Protein AF-A0A3C1I5B0-F1 (afdb_monomer_lite)

Sequence (107 aa):
MGLWIQVIGQIIEIKGLTELLNIENDTDSIGERQILTGVWIKTIGQILEAVSVSSQIGEEDIIKLLQEQKIAIIGDFLVSIGAAYEVSGGIRTLEDGETLQTPHIIP

Structure (mmCIF, N/CA/C/O backbone):
data_AF-A0A3C1I5B0-F1
#
_entry.id   AF-A0A3C1I5B0-F1
#
loop_
_atom_site.group_PDB
_atom_site.id
_atom_site.type_symbol
_atom_site.label_atom_id
_atom_site.label_alt_id
_atom_site.label_comp_id
_atom_site.label_asym_id
_atom_site.label_entity_id
_atom_site.label_seq_id
_atom_site.pdbx_PDB_ins_code
_atom_site.Cartn_x
_atom_site.Cartn_y
_atom_site.Cartn_z
_atom_site.occupancy
_atom_site.B_iso_or_equiv
_atom_site.auth_seq_id
_atom_site.auth_comp_id
_atom_site.auth_asym_id
_atom_site.auth_atom_id
_atom_site.pdbx_PDB_model_num
ATOM 1 N N . MET A 1 1 ? -15.562 -5.471 2.875 1.00 79.81 1 MET A N 1
ATOM 2 C CA . MET A 1 1 ? -15.301 -6.339 1.700 1.00 79.81 1 MET A CA 1
ATOM 3 C C . MET A 1 1 ? -14.566 -5.614 0.577 1.00 79.81 1 MET A C 1
ATOM 5 O O . MET A 1 1 ? -13.558 -6.147 0.145 1.00 79.81 1 MET A O 1
ATOM 9 N N . GLY A 1 2 ? -14.997 -4.420 0.136 1.00 95.25 2 GLY A N 1
ATOM 10 C CA . GLY A 1 2 ? -14.321 -3.676 -0.947 1.00 95.25 2 GLY A CA 1
ATOM 11 C C . GLY A 1 2 ? -12.818 -3.439 -0.729 1.00 95.25 2 GLY A C 1
ATOM 12 O O . GLY A 1 2 ? -12.025 -3.789 -1.592 1.00 95.25 2 GLY A O 1
ATOM 13 N N . LEU A 1 3 ? -12.417 -2.966 0.457 1.00 96.25 3 LEU A N 1
ATOM 14 C CA . LEU A 1 3 ? -11.001 -2.715 0.779 1.00 96.25 3 LEU A CA 1
ATOM 15 C C . LEU A 1 3 ? -10.131 -3.978 0.707 1.00 96.25 3 LEU A C 1
ATOM 17 O O . LEU A 1 3 ? -9.029 -3.959 0.175 1.00 96.25 3 LEU A O 1
ATOM 21 N N . TRP A 1 4 ? -10.653 -5.119 1.160 1.00 97.81 4 TRP A N 1
ATOM 22 C CA . TRP A 1 4 ? -9.937 -6.392 1.054 1.00 97.81 4 TRP A CA 1
ATOM 23 C C . TRP A 1 4 ? -9.794 -6.871 -0.395 1.00 97.81 4 TRP A C 1
ATOM 25 O O . TRP A 1 4 ? -8.774 -7.460 -0.737 1.00 97.81 4 TRP A O 1
ATOM 35 N N . ILE A 1 5 ? -10.767 -6.584 -1.267 1.00 98.25 5 ILE A N 1
ATOM 36 C CA . ILE A 1 5 ? -10.638 -6.852 -2.709 1.00 98.25 5 ILE A CA 1
ATOM 37 C C . ILE A 1 5 ? -9.509 -6.000 -3.304 1.00 98.25 5 ILE A C 1
ATOM 39 O O . ILE A 1 5 ? -8.711 -6.511 -4.086 1.00 98.25 5 ILE A O 1
ATOM 43 N N . GLN A 1 6 ? -9.398 -4.736 -2.894 1.00 96.88 6 GLN A N 1
ATOM 44 C CA . GLN A 1 6 ? -8.323 -3.844 -3.330 1.00 96.88 6 GLN A CA 1
ATOM 45 C C . GLN A 1 6 ? -6.941 -4.335 -2.876 1.00 96.88 6 GLN A C 1
ATOM 47 O O . GLN A 1 6 ? -6.027 -4.388 -3.696 1.00 96.88 6 GLN A O 1
ATOM 52 N N . VAL A 1 7 ? -6.805 -4.784 -1.621 1.00 97.44 7 VAL A N 1
ATOM 53 C CA . VAL A 1 7 ? -5.567 -5.407 -1.112 1.00 97.44 7 VAL A CA 1
ATOM 54 C C . VAL A 1 7 ? -5.156 -6.606 -1.972 1.00 97.44 7 VAL A C 1
ATOM 56 O O . VAL A 1 7 ? -3.996 -6.724 -2.358 1.00 97.44 7 VAL A O 1
ATOM 59 N N . ILE A 1 8 ? -6.099 -7.489 -2.321 1.00 97.75 8 ILE A N 1
ATOM 60 C CA . ILE A 1 8 ? -5.808 -8.638 -3.191 1.00 97.75 8 ILE A CA 1
ATOM 61 C C . ILE A 1 8 ? -5.383 -8.186 -4.592 1.00 97.75 8 ILE A C 1
ATOM 63 O O . ILE A 1 8 ? -4.419 -8.729 -5.129 1.00 97.75 8 ILE A O 1
ATOM 67 N N . GLY A 1 9 ? -6.054 -7.184 -5.166 1.00 97.31 9 GLY A N 1
ATOM 68 C CA . GLY A 1 9 ? -5.669 -6.606 -6.456 1.00 97.31 9 GLY A CA 1
ATOM 69 C C . GLY A 1 9 ? -4.221 -6.109 -6.465 1.00 97.31 9 GLY A C 1
ATOM 70 O O . GLY A 1 9 ? -3.481 -6.386 -7.401 1.00 97.31 9 GLY A O 1
ATOM 71 N N . GLN A 1 10 ? -3.787 -5.474 -5.381 1.00 96.38 10 GLN A N 1
ATOM 72 C CA . GLN A 1 10 ? -2.434 -4.927 -5.251 1.00 96.38 10 GLN A CA 1
ATOM 73 C C . GLN A 1 10 ? -1.373 -6.017 -5.057 1.00 96.38 10 GLN A C 1
ATOM 75 O O . GLN A 1 10 ? -0.282 -5.933 -5.611 1.00 96.38 10 GLN A O 1
ATOM 80 N N . ILE A 1 11 ? -1.702 -7.114 -4.369 1.00 97.19 11 ILE A N 1
ATOM 81 C CA . ILE A 1 11 ? -0.820 -8.293 -4.298 1.00 97.19 11 ILE A CA 1
ATOM 82 C C . ILE A 1 11 ? -0.638 -8.936 -5.683 1.00 97.19 11 ILE A C 1
ATOM 84 O O . ILE A 1 11 ? 0.453 -9.410 -6.010 1.00 97.19 11 ILE A O 1
ATOM 88 N N . ILE A 1 12 ? -1.698 -8.972 -6.498 1.00 97.62 12 ILE A N 1
ATOM 89 C CA . ILE A 1 12 ? -1.629 -9.465 -7.881 1.00 97.62 12 ILE A CA 1
ATOM 90 C C . ILE A 1 12 ? -0.749 -8.536 -8.730 1.00 97.62 12 ILE A C 1
ATOM 92 O O . ILE A 1 12 ? 0.115 -9.025 -9.454 1.00 97.62 12 ILE A O 1
ATOM 96 N N . GLU A 1 13 ? -0.919 -7.221 -8.595 1.00 95.50 13 GLU A N 1
ATOM 97 C CA . GLU A 1 13 ? -0.104 -6.198 -9.262 1.00 95.50 13 GLU A CA 1
ATOM 98 C C . GLU A 1 13 ? 1.387 -6.348 -8.919 1.00 95.50 13 GLU A C 1
ATOM 100 O O . GLU A 1 13 ? 2.212 -6.480 -9.819 1.00 95.50 13 GLU A O 1
ATOM 105 N N . ILE A 1 14 ? 1.735 -6.469 -7.631 1.00 96.00 14 ILE A N 1
ATOM 106 C CA . ILE A 1 14 ? 3.113 -6.719 -7.169 1.00 96.00 14 ILE A CA 1
ATOM 107 C C . ILE A 1 14 ? 3.721 -7.945 -7.848 1.00 96.00 14 ILE A C 1
ATOM 109 O O . ILE A 1 14 ? 4.877 -7.907 -8.275 1.00 96.00 14 ILE A O 1
ATOM 113 N N . LYS A 1 15 ? 2.967 -9.048 -7.929 1.00 95.19 15 LYS A N 1
ATOM 114 C CA . LYS A 1 15 ? 3.436 -10.273 -8.588 1.00 95.19 15 LYS A CA 1
ATOM 115 C C . LYS A 1 15 ? 3.718 -10.027 -10.067 1.00 95.19 15 LYS A C 1
ATOM 117 O O . LYS A 1 15 ? 4.804 -10.376 -10.516 1.00 95.19 15 LYS A O 1
ATOM 122 N N . GLY A 1 16 ? 2.788 -9.393 -10.782 1.00 93.31 16 GLY A N 1
ATOM 123 C CA . GLY A 1 16 ? 2.958 -9.068 -12.199 1.00 93.31 16 GLY A CA 1
ATOM 124 C C . GLY A 1 16 ? 4.171 -8.173 -12.456 1.00 93.31 16 GLY A C 1
ATOM 125 O O . GLY A 1 16 ? 4.992 -8.488 -13.310 1.00 93.31 16 GLY A O 1
ATOM 126 N N . LEU A 1 17 ? 4.343 -7.116 -11.659 1.00 91.81 17 LEU A N 1
ATOM 127 C CA . LEU A 1 17 ? 5.486 -6.202 -11.759 1.00 91.81 17 LEU A CA 1
ATOM 128 C C . LEU A 1 17 ? 6.818 -6.883 -11.433 1.00 91.81 17 LEU A C 1
ATOM 130 O O . LEU A 1 17 ? 7.822 -6.641 -12.095 1.00 91.81 17 LEU A O 1
ATOM 134 N N . THR A 1 18 ? 6.835 -7.758 -10.426 1.00 91.31 18 THR A N 1
ATOM 135 C CA . THR A 1 18 ? 8.039 -8.522 -10.072 1.00 91.31 18 THR A CA 1
ATOM 136 C C . THR A 1 18 ? 8.425 -9.488 -11.193 1.00 91.31 18 THR A C 1
ATOM 138 O O . THR A 1 18 ? 9.606 -9.650 -11.489 1.00 91.31 18 THR A O 1
ATOM 141 N N . GLU A 1 19 ? 7.447 -10.146 -11.818 1.00 89.94 19 GLU A N 1
ATOM 142 C CA . GLU A 1 19 ? 7.685 -11.020 -12.970 1.00 89.94 19 GLU A CA 1
ATOM 143 C C . GLU A 1 19 ? 8.184 -10.232 -14.184 1.00 89.94 19 GLU A C 1
ATOM 145 O O . GLU A 1 19 ? 9.155 -10.662 -14.802 1.00 89.94 19 GLU A O 1
ATOM 150 N N . LEU A 1 20 ? 7.591 -9.069 -14.472 1.00 86.44 20 LEU A N 1
ATOM 151 C CA . LEU A 1 20 ? 8.030 -8.179 -15.550 1.00 86.44 20 LEU A CA 1
ATOM 152 C C . LEU A 1 20 ? 9.501 -7.772 -15.369 1.00 86.44 20 LEU A C 1
ATOM 154 O O . LEU A 1 20 ? 10.318 -8.043 -16.245 1.00 86.44 20 LEU A O 1
ATOM 158 N N . LEU A 1 21 ? 9.857 -7.267 -14.182 1.00 86.06 21 LEU A N 1
ATOM 159 C CA . LEU A 1 21 ? 11.224 -6.848 -13.852 1.00 86.06 21 LEU A CA 1
ATOM 160 C C . LEU A 1 21 ? 12.246 -7.993 -13.985 1.0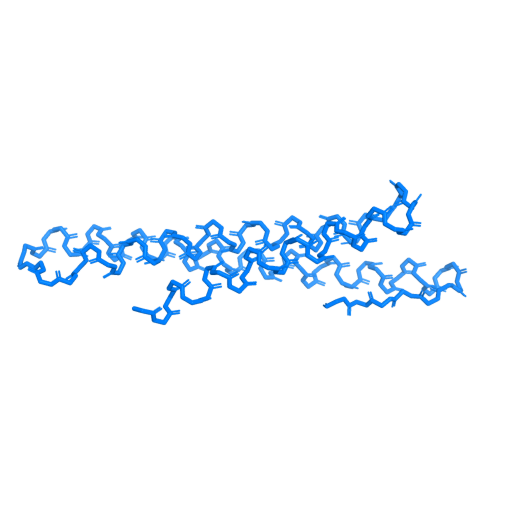0 86.06 21 LEU A C 1
ATOM 162 O O . LEU A 1 21 ? 13.387 -7.783 -14.392 1.00 86.06 21 LEU A O 1
ATOM 166 N N . ASN A 1 22 ? 11.849 -9.224 -13.650 1.00 85.81 22 ASN A N 1
ATOM 167 C CA . ASN A 1 22 ? 12.713 -10.397 -13.805 1.00 85.81 22 ASN A CA 1
ATOM 168 C C . ASN A 1 22 ? 12.902 -10.810 -15.276 1.00 85.81 22 ASN A C 1
ATOM 170 O O . ASN A 1 22 ? 13.934 -11.392 -15.608 1.00 85.81 22 ASN A O 1
ATOM 174 N N . ILE A 1 23 ? 11.914 -10.561 -16.144 1.00 83.19 23 ILE A N 1
ATOM 175 C CA . ILE A 1 23 ? 11.981 -10.878 -17.580 1.00 83.19 23 ILE A CA 1
ATOM 176 C C . ILE A 1 23 ? 12.844 -9.857 -18.323 1.00 83.19 23 ILE A C 1
ATOM 178 O O . ILE A 1 23 ? 13.619 -10.259 -19.192 1.00 83.19 23 ILE A O 1
ATOM 182 N N . GLU A 1 24 ? 12.736 -8.573 -17.967 1.00 75.06 24 GLU A N 1
ATOM 183 C CA . GLU A 1 24 ? 13.494 -7.474 -18.583 1.00 75.06 24 GLU A CA 1
ATOM 184 C C . GLU A 1 24 ? 15.014 -7.726 -18.510 1.00 75.06 24 GLU A C 1
ATOM 186 O O . GLU A 1 24 ? 15.757 -7.299 -19.389 1.00 75.06 24 GLU A O 1
ATOM 191 N N . ASN A 1 25 ? 15.490 -8.468 -17.491 1.00 63.81 25 ASN A N 1
ATOM 192 C CA . ASN A 1 25 ? 16.915 -8.714 -17.200 1.00 63.81 25 ASN A CA 1
ATOM 193 C C . ASN A 1 25 ? 17.758 -7.425 -17.113 1.00 63.81 25 ASN A C 1
ATOM 195 O O . ASN A 1 25 ? 18.990 -7.485 -17.075 1.00 63.81 25 ASN A O 1
ATOM 199 N N . ASP A 1 26 ? 17.100 -6.268 -17.048 1.00 62.94 26 ASP A N 1
ATOM 200 C CA . ASP A 1 26 ? 17.729 -4.967 -16.977 1.00 62.94 26 ASP A CA 1
ATOM 201 C C . ASP A 1 26 ? 17.910 -4.584 -15.510 1.00 62.94 26 ASP A C 1
ATOM 203 O O . ASP A 1 26 ? 17.057 -4.007 -14.828 1.00 62.94 26 ASP A O 1
ATOM 207 N N . THR A 1 27 ? 19.072 -4.952 -14.977 1.00 56.16 27 THR A N 1
ATOM 208 C CA . THR A 1 27 ? 19.451 -4.610 -13.608 1.00 56.16 27 THR A CA 1
ATOM 209 C C . THR A 1 27 ? 19.589 -3.103 -13.383 1.00 56.16 27 THR A C 1
ATOM 211 O O . THR A 1 27 ? 19.774 -2.709 -12.234 1.00 56.16 27 THR A O 1
ATOM 214 N N . ASP A 1 28 ? 19.431 -2.248 -14.402 1.00 63.03 28 ASP A N 1
ATOM 215 C CA . ASP A 1 28 ? 19.525 -0.787 -14.314 1.00 63.03 28 ASP A CA 1
ATOM 216 C C . ASP A 1 28 ? 18.189 -0.032 -14.469 1.00 63.03 28 ASP A C 1
ATOM 218 O O . ASP A 1 28 ? 18.194 1.195 -14.373 1.00 63.03 28 ASP A O 1
ATOM 222 N N . SER A 1 29 ? 17.031 -0.710 -14.534 1.00 79.19 29 SER A N 1
ATOM 223 C CA . SER A 1 29 ? 15.718 -0.035 -14.589 1.00 79.19 29 SER A CA 1
ATOM 224 C C . SER A 1 29 ? 15.301 0.632 -13.257 1.00 79.19 29 SER A C 1
ATOM 226 O O . SER A 1 29 ? 14.490 0.156 -12.454 1.00 79.19 29 SER A O 1
ATOM 228 N N . ILE A 1 30 ? 15.899 1.791 -12.967 1.00 87.25 30 ILE A N 1
ATOM 229 C CA . ILE A 1 30 ? 15.623 2.575 -11.755 1.00 87.25 30 ILE A CA 1
ATOM 230 C C . ILE A 1 30 ? 14.143 2.988 -11.705 1.00 87.25 30 ILE A C 1
ATOM 232 O O . ILE A 1 30 ? 13.551 2.943 -10.624 1.00 87.25 30 ILE A O 1
ATOM 236 N N . GLY A 1 31 ? 13.545 3.359 -12.844 1.00 90.88 31 GLY A N 1
ATOM 237 C CA . GLY A 1 31 ? 12.127 3.727 -12.941 1.00 90.88 31 GLY A CA 1
ATOM 238 C C . GLY A 1 31 ? 11.185 2.591 -12.537 1.00 90.88 31 GLY A C 1
ATOM 239 O O . GLY A 1 31 ? 10.345 2.764 -11.656 1.00 90.88 31 GLY A O 1
ATOM 240 N N . GLU A 1 32 ? 11.389 1.386 -13.065 1.00 90.38 32 GLU A N 1
ATOM 241 C CA . GLU A 1 32 ? 10.553 0.215 -12.753 1.00 90.38 32 GLU A CA 1
ATOM 242 C C . GLU A 1 32 ? 10.694 -0.237 -11.297 1.00 90.38 32 GLU A C 1
ATOM 244 O O . GLU A 1 32 ? 9.709 -0.579 -10.638 1.00 90.38 32 GLU A O 1
ATOM 249 N N . ARG A 1 33 ? 11.907 -0.166 -10.734 1.00 91.88 33 ARG A N 1
ATOM 250 C CA . ARG A 1 33 ? 12.109 -0.405 -9.297 1.00 91.88 33 ARG A CA 1
ATOM 251 C C . ARG A 1 33 ? 11.404 0.639 -8.432 1.00 91.88 33 ARG A C 1
ATOM 253 O O . ARG A 1 33 ? 10.908 0.297 -7.355 1.00 91.88 33 ARG A O 1
ATOM 260 N N . GLN A 1 34 ? 11.336 1.894 -8.882 1.00 94.75 34 GLN A N 1
ATOM 261 C CA . GLN A 1 34 ? 10.556 2.941 -8.214 1.00 94.75 34 GLN A CA 1
ATOM 262 C C . GLN A 1 34 ? 9.049 2.664 -8.297 1.00 94.75 34 GLN A C 1
ATOM 264 O O . GLN A 1 34 ? 8.383 2.781 -7.268 1.00 94.75 34 GLN A O 1
ATOM 269 N N . ILE A 1 35 ? 8.538 2.212 -9.450 1.00 95.06 35 ILE A N 1
ATOM 270 C CA . ILE A 1 35 ? 7.145 1.757 -9.619 1.00 95.06 35 ILE A CA 1
ATOM 271 C C . ILE A 1 35 ? 6.827 0.650 -8.609 1.00 95.06 35 ILE A C 1
ATOM 273 O O . ILE A 1 35 ? 5.940 0.818 -7.772 1.00 95.06 35 ILE A O 1
ATOM 277 N N . LEU A 1 36 ? 7.606 -0.438 -8.601 1.00 94.94 36 LEU A N 1
ATOM 278 C CA . LEU A 1 36 ? 7.393 -1.563 -7.684 1.00 94.94 36 LEU A CA 1
ATOM 279 C C . LEU A 1 36 ? 7.456 -1.128 -6.210 1.00 94.94 36 LEU A C 1
ATOM 281 O O . LEU A 1 36 ? 6.660 -1.584 -5.388 1.00 94.94 36 LEU A O 1
ATOM 285 N N . THR A 1 37 ? 8.370 -0.215 -5.869 1.00 96.31 37 THR A N 1
ATOM 286 C CA . THR A 1 37 ? 8.451 0.369 -4.520 1.00 96.31 37 THR A CA 1
ATOM 287 C C . THR A 1 37 ? 7.179 1.145 -4.170 1.00 96.31 37 THR A C 1
ATOM 289 O O . THR A 1 37 ? 6.647 0.981 -3.071 1.00 96.31 37 THR A O 1
ATOM 292 N N . GLY A 1 38 ? 6.659 1.952 -5.099 1.00 97.81 38 GLY A N 1
ATOM 293 C CA . GLY A 1 38 ? 5.400 2.679 -4.942 1.00 97.81 38 GLY A CA 1
ATOM 294 C C . GLY A 1 38 ? 4.216 1.751 -4.666 1.00 97.81 38 GLY A C 1
ATOM 295 O O . GLY A 1 38 ? 3.469 1.975 -3.709 1.00 97.81 38 GLY A O 1
ATOM 296 N N . VAL A 1 39 ? 4.103 0.650 -5.416 1.00 97.62 39 VAL A N 1
ATOM 297 C CA . VAL A 1 39 ? 3.045 -0.357 -5.223 1.00 97.62 39 VAL A CA 1
ATOM 298 C C . VAL A 1 39 ? 3.158 -1.059 -3.865 1.00 97.62 39 VAL A C 1
ATOM 300 O O . VAL A 1 39 ? 2.146 -1.264 -3.189 1.00 97.62 39 VAL A O 1
ATOM 303 N N . TRP A 1 40 ? 4.369 -1.361 -3.386 1.00 98.25 40 TRP A N 1
ATOM 304 C CA . TRP A 1 40 ? 4.554 -1.897 -2.031 1.00 98.25 40 TRP A CA 1
ATOM 305 C C . TRP A 1 40 ? 4.093 -0.923 -0.942 1.00 98.25 40 TRP A C 1
ATOM 307 O O . TRP A 1 40 ? 3.402 -1.334 -0.007 1.00 98.25 40 TRP A O 1
ATOM 317 N N . ILE A 1 41 ? 4.425 0.367 -1.065 1.00 98.56 41 ILE A N 1
ATOM 318 C CA . ILE A 1 41 ? 3.980 1.397 -0.113 1.00 98.56 41 ILE A CA 1
ATOM 319 C C . ILE A 1 41 ? 2.446 1.518 -0.138 1.00 98.56 41 ILE A C 1
ATOM 321 O O . ILE A 1 41 ? 1.822 1.523 0.928 1.00 98.56 41 ILE A O 1
ATOM 325 N N . LYS A 1 42 ? 1.830 1.541 -1.333 1.00 98.38 42 LYS A N 1
ATOM 326 C CA . LYS A 1 42 ? 0.364 1.526 -1.503 1.00 98.38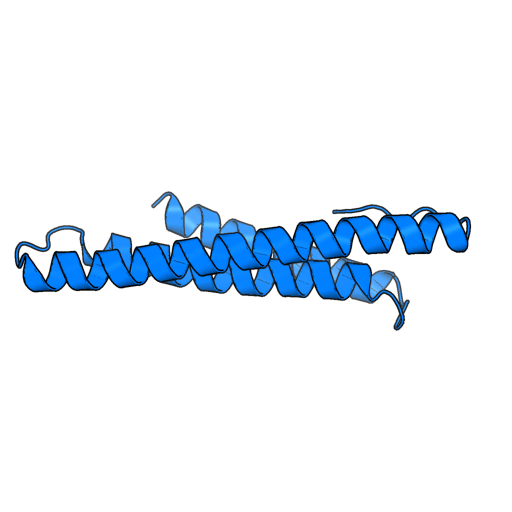 42 LYS A CA 1
ATOM 327 C C . LYS A 1 42 ? -0.273 0.333 -0.803 1.00 98.38 42 LYS A C 1
ATOM 329 O O . LYS A 1 42 ? -1.195 0.513 -0.011 1.00 98.38 42 LYS A O 1
ATOM 334 N N . THR A 1 43 ? 0.273 -0.858 -1.031 1.00 98.31 43 THR A N 1
ATOM 335 C CA . THR A 1 43 ? -0.238 -2.110 -0.462 1.00 98.31 43 THR A CA 1
ATOM 336 C C . THR A 1 43 ? -0.218 -2.082 1.064 1.00 98.31 43 THR A C 1
ATOM 338 O O . THR A 1 43 ? -1.196 -2.475 1.699 1.00 98.31 43 THR A O 1
ATOM 341 N N . ILE A 1 44 ? 0.859 -1.574 1.676 1.00 98.56 44 ILE A N 1
ATOM 342 C CA . ILE A 1 44 ? 0.933 -1.406 3.137 1.00 98.56 44 ILE A CA 1
ATOM 343 C C . ILE A 1 44 ? -0.164 -0.449 3.618 1.00 98.56 44 ILE A C 1
ATOM 345 O O . ILE A 1 44 ? -0.871 -0.766 4.574 1.00 98.56 44 ILE A O 1
ATOM 349 N N . GLY A 1 45 ? -0.338 0.689 2.940 1.00 98.62 45 GLY A N 1
ATOM 350 C CA . GLY A 1 45 ? -1.384 1.659 3.261 1.00 98.62 45 GLY A CA 1
ATOM 351 C C . GLY A 1 45 ? -2.797 1.069 3.198 1.00 98.62 45 GLY A C 1
ATOM 352 O O . GLY A 1 45 ? -3.551 1.180 4.163 1.00 98.62 45 GLY A O 1
ATOM 353 N N . GLN A 1 46 ? -3.122 0.349 2.122 1.00 98.56 46 GLN A N 1
ATOM 354 C CA . GLN A 1 46 ? -4.418 -0.324 1.952 1.00 98.56 46 GLN A CA 1
ATOM 355 C C . GLN A 1 46 ? -4.659 -1.435 2.972 1.00 98.56 46 GLN A C 1
ATOM 357 O O . GLN A 1 46 ? -5.797 -1.644 3.384 1.00 98.56 46 GLN A O 1
ATOM 362 N N . ILE A 1 47 ? -3.619 -2.158 3.403 1.00 98.69 47 ILE A N 1
ATOM 363 C CA . ILE A 1 47 ? -3.758 -3.150 4.478 1.00 98.69 47 ILE A CA 1
ATOM 364 C C . ILE A 1 47 ? -4.126 -2.456 5.793 1.00 98.69 47 ILE A C 1
ATOM 366 O O . ILE A 1 47 ? -5.031 -2.924 6.485 1.00 98.69 47 ILE A O 1
ATOM 370 N N . LEU A 1 48 ? -3.466 -1.342 6.133 1.00 98.69 48 LEU A N 1
ATOM 371 C CA . LEU A 1 48 ? -3.794 -0.569 7.337 1.00 98.69 48 LEU A CA 1
ATOM 372 C C . LEU A 1 48 ? -5.233 -0.045 7.292 1.00 98.69 48 LEU A C 1
ATOM 374 O O . LEU A 1 48 ? -5.969 -0.206 8.266 1.00 98.69 48 LEU A O 1
ATOM 378 N N . GLU A 1 49 ? -5.648 0.515 6.156 1.00 98.56 49 GLU A N 1
ATOM 379 C CA . GLU A 1 49 ? -7.019 0.977 5.935 1.00 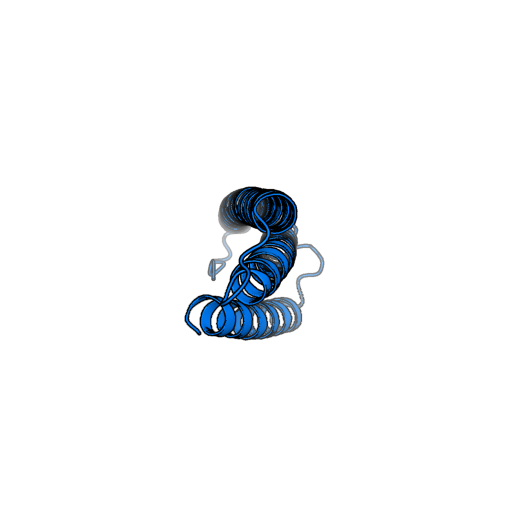98.56 49 GLU A CA 1
ATOM 380 C C . GLU A 1 49 ? -8.025 -0.178 6.077 1.00 98.56 49 GLU A C 1
ATOM 382 O O . GLU A 1 49 ? -8.971 -0.094 6.861 1.00 98.56 49 GLU A O 1
ATOM 387 N N . ALA A 1 50 ? -7.795 -1.302 5.389 1.00 98.44 50 ALA A N 1
ATOM 388 C CA . ALA A 1 50 ? -8.692 -2.453 5.399 1.00 98.44 50 ALA A CA 1
ATOM 389 C C . ALA A 1 50 ? -8.851 -3.065 6.796 1.00 98.44 50 ALA A C 1
ATOM 391 O O . ALA A 1 50 ? -9.974 -3.379 7.204 1.00 98.44 50 ALA A O 1
ATOM 392 N N . VAL A 1 51 ? -7.751 -3.228 7.539 1.00 98.44 51 VAL A N 1
ATOM 393 C CA . VAL A 1 51 ? -7.774 -3.732 8.921 1.00 98.44 51 VAL A CA 1
ATOM 394 C C . VAL A 1 51 ? -8.521 -2.758 9.824 1.00 98.44 51 VAL A C 1
ATOM 396 O O . VAL A 1 51 ? -9.416 -3.176 10.559 1.00 98.44 51 VAL A O 1
ATOM 399 N N . SER A 1 52 ? -8.210 -1.467 9.730 1.00 98.31 52 SER A N 1
ATOM 400 C CA . SER A 1 52 ? -8.793 -0.468 10.616 1.00 98.31 52 SER A CA 1
ATOM 401 C C . SER A 1 52 ? -10.289 -0.258 10.380 1.00 98.31 52 SER A C 1
ATOM 403 O O . SER A 1 52 ? -11.083 -0.255 11.320 1.00 98.31 52 SER A O 1
ATOM 405 N N . VAL A 1 53 ? -10.715 -0.163 9.120 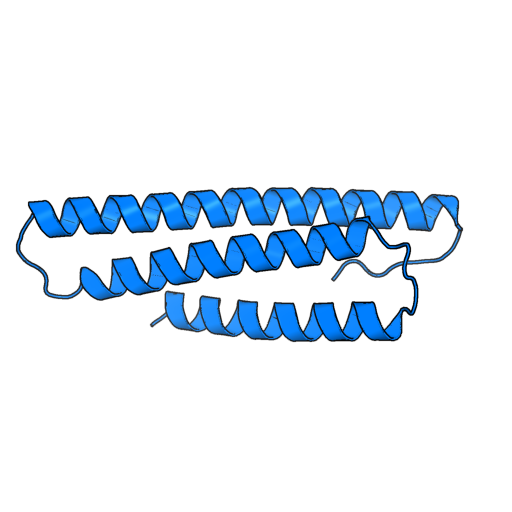1.00 97.75 53 VAL A N 1
ATOM 406 C CA . VAL A 1 53 ? -12.140 -0.077 8.771 1.00 97.75 53 VAL A CA 1
ATOM 407 C C . VAL A 1 53 ? -12.879 -1.349 9.185 1.00 97.75 53 VAL A C 1
ATOM 409 O O . VAL A 1 53 ? -14.020 -1.268 9.633 1.00 97.75 53 VAL A O 1
ATOM 412 N N . SER A 1 54 ? -12.240 -2.521 9.102 1.00 98.12 54 SER A N 1
ATOM 413 C CA . SER A 1 54 ? -12.835 -3.768 9.606 1.00 98.12 54 SER A CA 1
ATOM 414 C C . SER A 1 54 ? -13.017 -3.743 11.131 1.00 98.12 54 SER A C 1
ATOM 416 O O . SER A 1 54 ? -14.049 -4.202 11.613 1.00 98.12 54 SER A O 1
ATOM 418 N N . SER A 1 55 ? -12.061 -3.175 11.878 1.00 97.56 55 SER A N 1
ATOM 419 C CA . SER A 1 55 ? -12.104 -3.021 13.347 1.00 97.56 55 SER A CA 1
ATOM 420 C C . SER A 1 55 ? -13.235 -2.094 13.821 1.00 97.56 55 SER A C 1
ATOM 422 O O . SER A 1 55 ? -13.754 -2.261 14.921 1.00 97.56 55 SER A O 1
ATOM 424 N N . GLN A 1 56 ? -13.665 -1.149 12.978 1.00 97.50 56 GLN A N 1
ATOM 425 C CA . GLN A 1 56 ? -14.762 -0.218 13.280 1.00 97.50 56 GLN A CA 1
ATOM 426 C C . GLN A 1 56 ? -16.160 -0.852 13.154 1.00 97.50 56 GLN A C 1
ATOM 428 O O . GLN A 1 56 ? -17.141 -0.287 13.638 1.00 97.50 56 GLN A O 1
ATOM 433 N N . ILE A 1 57 ? -16.295 -2.009 12.493 1.00 96.50 57 ILE A N 1
ATOM 434 C CA . ILE A 1 57 ? -17.603 -2.636 12.262 1.00 96.50 57 ILE A CA 1
ATOM 435 C C . ILE A 1 57 ? -18.155 -3.184 13.581 1.00 96.50 57 ILE A C 1
ATOM 437 O O . ILE A 1 57 ? -17.639 -4.156 14.125 1.00 96.50 57 ILE A O 1
ATOM 441 N N . GLY A 1 58 ? -19.253 -2.590 14.051 1.00 96.12 58 GLY A N 1
ATOM 442 C CA . GLY A 1 58 ? -19.902 -2.985 15.304 1.00 96.12 58 GLY A CA 1
ATOM 443 C C . GLY A 1 58 ? -19.190 -2.480 16.560 1.00 96.12 58 GLY A C 1
ATOM 444 O O . GLY A 1 58 ? -19.519 -2.935 17.651 1.00 96.12 58 GLY A O 1
ATOM 445 N N . GLU A 1 59 ? -18.229 -1.564 16.415 1.00 97.88 59 GLU A N 1
ATOM 446 C CA . GLU A 1 59 ? -17.596 -0.885 17.543 1.00 97.88 59 GLU A CA 1
ATOM 447 C C . GLU A 1 59 ? -18.448 0.308 18.004 1.00 97.88 59 GLU A C 1
ATOM 449 O O . GLU A 1 59 ? -18.933 1.091 17.186 1.00 97.88 59 GLU A O 1
ATOM 454 N N . GLU A 1 60 ? -18.616 0.453 19.319 1.00 97.75 60 GLU A N 1
ATOM 455 C CA . GLU A 1 60 ? -19.437 1.504 19.939 1.00 97.75 60 GLU A CA 1
ATOM 456 C C . GLU A 1 60 ? -18.597 2.484 20.775 1.00 97.75 60 GLU A C 1
ATOM 458 O O . GLU A 1 60 ? -19.038 3.605 21.044 1.00 97.75 60 GLU A O 1
ATOM 463 N N . ASP A 1 61 ? -17.372 2.108 21.165 1.00 98.50 61 ASP A N 1
ATOM 464 C CA . ASP A 1 61 ? -16.469 2.996 21.891 1.00 98.50 61 ASP A CA 1
ATOM 465 C C . ASP A 1 61 ? -15.900 4.077 20.959 1.00 98.50 61 ASP A C 1
ATOM 467 O O . ASP A 1 61 ? -15.063 3.826 20.086 1.00 98.50 61 ASP A O 1
ATOM 471 N N . ILE A 1 62 ? -16.317 5.323 21.191 1.00 98.25 62 ILE A N 1
ATOM 472 C CA . ILE A 1 62 ? -15.892 6.486 20.408 1.00 98.25 62 ILE A CA 1
ATOM 473 C C . ILE A 1 62 ? -14.377 6.720 20.436 1.00 98.25 62 ILE A C 1
ATOM 475 O O . ILE A 1 62 ? -13.809 7.191 19.449 1.00 98.25 62 ILE A O 1
ATOM 479 N N . ILE A 1 63 ? -13.700 6.396 21.541 1.00 98.44 63 ILE A N 1
ATOM 480 C CA . ILE A 1 63 ? -12.249 6.562 21.650 1.00 98.44 63 ILE A CA 1
ATOM 481 C C . ILE A 1 63 ? -11.567 5.563 20.721 1.00 98.44 63 ILE A C 1
ATOM 483 O O . ILE A 1 63 ? -10.648 5.942 19.990 1.00 98.44 63 ILE A O 1
ATOM 487 N N . LYS A 1 64 ? -12.044 4.316 20.702 1.00 98.12 64 LYS A N 1
ATOM 488 C CA . LYS A 1 64 ? -11.519 3.280 19.814 1.00 98.12 64 LYS A CA 1
ATOM 489 C C . LYS A 1 64 ? -11.832 3.584 18.348 1.00 98.12 64 LYS A C 1
ATOM 491 O O . LYS A 1 64 ? -10.922 3.527 17.527 1.00 98.12 64 LYS A O 1
ATOM 496 N N . LEU A 1 65 ? -13.049 4.029 18.027 1.00 98.62 65 LEU A N 1
ATOM 497 C CA . LEU A 1 65 ? -13.409 4.477 16.674 1.00 98.62 65 LEU A CA 1
ATOM 498 C C . LEU A 1 65 ? -12.479 5.590 16.164 1.00 98.62 65 LEU A C 1
ATOM 500 O O . LEU A 1 65 ? -11.985 5.518 15.041 1.00 98.62 65 LEU A O 1
ATOM 504 N N . LEU A 1 66 ? -12.184 6.597 16.994 1.00 98.62 66 LEU A N 1
ATOM 505 C CA . LEU A 1 66 ? -11.266 7.683 16.629 1.00 98.62 66 LEU A CA 1
ATOM 506 C C . LEU A 1 66 ? -9.817 7.212 16.462 1.00 98.62 66 LEU A C 1
ATOM 508 O O . LEU A 1 66 ? -9.081 7.771 15.648 1.00 98.62 66 LEU A O 1
ATOM 512 N N . GLN A 1 67 ? -9.373 6.229 17.247 1.00 98.62 67 GLN A N 1
ATOM 513 C CA . GLN A 1 67 ? -8.041 5.641 17.089 1.00 98.62 67 GLN A CA 1
ATOM 514 C C . GLN A 1 67 ? -7.931 4.875 15.773 1.00 98.62 67 GLN A C 1
ATOM 516 O O . GLN A 1 67 ? -6.970 5.083 15.036 1.00 98.62 67 GLN A O 1
ATOM 521 N N . GLU A 1 68 ? -8.935 4.066 15.448 1.00 98.62 68 GLU A N 1
ATOM 522 C CA . GLU A 1 68 ? -8.993 3.337 14.186 1.00 98.62 68 GLU A CA 1
ATOM 523 C C . GLU A 1 68 ? -9.024 4.304 12.993 1.00 98.62 68 GLU A C 1
ATOM 525 O O . GLU A 1 68 ? -8.171 4.234 12.115 1.00 98.62 68 GLU A O 1
ATOM 530 N N . GLN A 1 69 ? -9.877 5.330 13.002 1.00 98.44 69 GLN A N 1
ATOM 531 C CA . GLN A 1 69 ? -9.889 6.329 11.923 1.00 98.44 69 GLN A CA 1
ATOM 532 C C . GLN A 1 69 ? -8.525 6.994 11.687 1.00 98.44 69 GLN A C 1
ATOM 534 O O . GLN A 1 69 ? -8.153 7.236 10.541 1.00 98.44 69 GLN A O 1
ATOM 539 N N . LYS A 1 70 ? -7.738 7.251 12.740 1.00 98.75 70 LYS A N 1
ATOM 540 C CA . LYS A 1 70 ? -6.368 7.766 12.580 1.00 98.75 70 LYS A CA 1
ATOM 541 C C . LYS A 1 70 ? -5.453 6.767 11.871 1.00 98.75 70 LYS A C 1
ATOM 543 O O . LYS A 1 70 ? -4.628 7.191 11.069 1.00 98.75 70 LYS A O 1
ATOM 548 N N . ILE A 1 71 ? -5.589 5.471 12.152 1.00 98.69 71 ILE A N 1
ATOM 549 C CA . ILE A 1 71 ? -4.831 4.414 11.468 1.00 98.69 71 ILE A CA 1
ATOM 550 C C . ILE A 1 71 ? -5.243 4.341 9.997 1.00 98.69 71 ILE A C 1
ATOM 552 O O . ILE A 1 71 ? -4.365 4.310 9.138 1.00 98.69 71 ILE A O 1
ATOM 556 N N . ALA A 1 72 ? -6.544 4.385 9.699 1.00 98.62 72 ALA A N 1
ATOM 557 C CA . ALA A 1 72 ? -7.036 4.421 8.323 1.00 98.62 72 ALA A CA 1
ATOM 558 C C . ALA A 1 72 ? -6.474 5.628 7.546 1.00 98.62 72 ALA A C 1
ATOM 560 O O . ALA A 1 72 ? -5.920 5.447 6.470 1.00 98.62 72 ALA A O 1
ATOM 561 N N . ILE A 1 73 ? -6.478 6.828 8.144 1.00 98.62 73 ILE A N 1
ATOM 562 C CA . ILE A 1 73 ? -5.898 8.045 7.541 1.00 98.62 73 ILE A CA 1
ATOM 563 C C . ILE A 1 73 ? -4.386 7.905 7.294 1.00 98.62 73 ILE A C 1
ATOM 565 O O . ILE A 1 73 ? -3.871 8.382 6.284 1.00 98.62 73 ILE A O 1
ATOM 569 N N . ILE A 1 74 ? -3.648 7.262 8.205 1.00 98.75 74 ILE A N 1
ATOM 570 C CA . ILE A 1 74 ? -2.227 6.948 7.981 1.00 98.75 74 ILE A CA 1
ATOM 571 C C . ILE A 1 74 ? -2.079 5.976 6.802 1.00 98.75 74 ILE A C 1
ATOM 573 O O . ILE A 1 74 ? -1.169 6.142 5.991 1.00 98.75 74 ILE A O 1
ATOM 577 N N . GLY A 1 75 ? -2.982 5.000 6.684 1.00 98.62 75 GLY A N 1
ATOM 578 C CA . GLY A 1 75 ? -3.083 4.112 5.530 1.00 98.62 75 GLY A CA 1
ATOM 579 C C . GLY A 1 75 ? -3.252 4.885 4.221 1.00 98.62 75 GLY A C 1
ATOM 580 O O . GLY A 1 75 ? -2.415 4.753 3.328 1.00 98.62 75 GLY A O 1
ATOM 581 N N . ASP A 1 76 ? -4.249 5.768 4.148 1.00 98.62 76 ASP A N 1
ATOM 582 C CA . ASP A 1 76 ? -4.515 6.626 2.983 1.00 98.62 76 ASP A CA 1
ATOM 583 C C . ASP A 1 76 ? -3.305 7.494 2.616 1.00 98.62 76 ASP A C 1
ATOM 585 O O . ASP A 1 76 ? -2.961 7.664 1.442 1.00 98.62 76 ASP A O 1
ATOM 589 N N . PHE A 1 77 ? -2.610 8.025 3.625 1.00 98.81 77 PHE A N 1
ATOM 590 C CA . PHE A 1 77 ? -1.400 8.806 3.412 1.00 98.81 77 PHE A CA 1
ATOM 591 C C . PHE A 1 77 ? -0.294 7.970 2.756 1.00 98.81 77 PHE A C 1
ATOM 593 O O . PHE A 1 77 ? 0.315 8.421 1.783 1.00 98.81 77 PHE A O 1
ATOM 600 N N . LEU A 1 78 ? -0.068 6.736 3.218 1.00 98.75 78 LEU A N 1
ATOM 601 C CA . LEU A 1 78 ? 0.877 5.821 2.573 1.00 98.75 78 LEU A CA 1
ATOM 602 C C . LEU A 1 78 ? 0.452 5.492 1.137 1.00 98.75 78 LEU A C 1
ATOM 604 O O . LEU A 1 78 ? 1.295 5.545 0.245 1.00 98.75 78 LEU A O 1
ATOM 608 N N . VAL A 1 79 ? -0.839 5.247 0.882 1.00 98.69 79 VAL A N 1
ATOM 609 C CA . VAL A 1 79 ? -1.360 5.052 -0.485 1.00 98.69 79 VAL A CA 1
ATOM 610 C C . VAL A 1 79 ? -1.016 6.240 -1.380 1.00 98.69 79 VAL A C 1
ATOM 612 O O . VAL A 1 79 ? -0.532 6.047 -2.495 1.00 98.69 79 VAL A O 1
ATOM 615 N N . SER A 1 80 ? -1.186 7.465 -0.880 1.00 98.69 80 SER A N 1
ATOM 616 C CA . SER A 1 80 ? -0.863 8.676 -1.640 1.00 98.69 80 SER A CA 1
ATOM 617 C C . SER A 1 80 ? 0.635 8.804 -1.951 1.00 98.69 80 SER A C 1
ATOM 619 O O . SER A 1 80 ? 1.002 9.150 -3.074 1.00 98.69 80 SER A O 1
ATOM 621 N N . ILE A 1 81 ? 1.509 8.464 -0.994 1.00 98.50 81 ILE A N 1
ATOM 622 C CA . ILE A 1 81 ? 2.963 8.460 -1.199 1.00 98.50 81 ILE A CA 1
ATOM 623 C C . ILE A 1 81 ? 3.345 7.409 -2.233 1.00 98.50 81 ILE A C 1
ATOM 625 O O . ILE A 1 81 ? 4.088 7.714 -3.162 1.00 98.50 81 ILE A O 1
ATOM 629 N N . GLY A 1 82 ? 2.848 6.182 -2.089 1.00 98.31 82 GLY A N 1
ATOM 630 C CA . GLY A 1 82 ? 3.174 5.110 -3.019 1.00 98.31 82 GLY A CA 1
ATOM 631 C C . GLY A 1 82 ? 2.720 5.429 -4.445 1.00 98.31 82 GLY A C 1
ATOM 632 O O . GLY A 1 82 ? 3.493 5.231 -5.376 1.00 98.31 82 GLY A O 1
ATOM 633 N N . ALA A 1 83 ? 1.544 6.044 -4.615 1.00 98.25 83 ALA A N 1
ATOM 634 C CA . ALA A 1 83 ? 1.078 6.518 -5.920 1.00 98.25 83 ALA A CA 1
ATOM 635 C C . ALA A 1 83 ? 1.991 7.607 -6.512 1.00 98.25 83 ALA A C 1
ATOM 637 O O . ALA A 1 83 ? 2.283 7.591 -7.705 1.00 98.25 83 ALA A O 1
ATOM 638 N N . ALA A 1 84 ? 2.496 8.534 -5.694 1.00 98.31 84 ALA A N 1
ATOM 639 C CA . ALA A 1 84 ? 3.457 9.533 -6.159 1.00 98.31 84 ALA A CA 1
ATOM 640 C C . ALA A 1 84 ? 4.798 8.904 -6.587 1.00 98.31 84 ALA A C 1
ATOM 642 O O . ALA A 1 84 ? 5.379 9.319 -7.590 1.00 98.31 84 ALA A O 1
ATOM 643 N N . TYR A 1 85 ? 5.275 7.888 -5.857 1.00 96.88 85 TYR A N 1
ATOM 644 C CA . TYR A 1 85 ? 6.466 7.116 -6.234 1.00 96.88 85 TYR A CA 1
ATOM 645 C C . TYR A 1 85 ? 6.270 6.366 -7.552 1.00 96.88 85 TYR A C 1
ATOM 647 O O . TYR A 1 85 ? 7.170 6.362 -8.387 1.00 96.88 85 TYR A O 1
ATOM 655 N N . GLU A 1 86 ? 5.091 5.784 -7.755 1.00 96.75 86 GLU A N 1
ATOM 656 C CA . GLU A 1 86 ? 4.727 5.084 -8.985 1.00 96.75 86 GLU A CA 1
ATOM 657 C C . GLU A 1 86 ? 4.724 6.027 -10.193 1.00 96.75 86 GLU A C 1
ATOM 659 O O . GLU A 1 86 ? 5.384 5.751 -11.191 1.00 96.75 86 GLU A O 1
ATOM 664 N N . VAL A 1 87 ? 4.096 7.202 -10.061 1.00 97.38 87 VAL A N 1
ATOM 665 C CA . VAL A 1 87 ? 4.117 8.254 -11.091 1.00 97.38 87 VAL A CA 1
ATOM 666 C C . VAL A 1 87 ? 5.548 8.704 -11.401 1.00 97.38 87 VAL A C 1
ATOM 668 O O . VAL A 1 87 ? 5.923 8.803 -12.567 1.00 97.38 87 VAL A O 1
ATOM 671 N N . SER A 1 88 ? 6.367 8.956 -10.375 1.00 96.50 88 SER A N 1
ATOM 672 C CA . SER A 1 88 ? 7.772 9.335 -10.569 1.00 96.50 88 SER A CA 1
ATOM 673 C C . SER A 1 88 ? 8.576 8.239 -11.272 1.00 96.50 88 SER A C 1
ATOM 675 O O . SER A 1 88 ? 9.430 8.554 -12.100 1.00 96.50 88 SER A O 1
ATOM 677 N N . GLY A 1 89 ? 8.329 6.970 -10.938 1.00 94.31 89 GLY A N 1
ATOM 678 C CA . GLY A 1 89 ? 8.976 5.830 -11.578 1.00 94.31 89 GLY A CA 1
ATOM 679 C C . GLY A 1 89 ? 8.577 5.700 -13.046 1.00 94.31 89 GLY A C 1
ATOM 680 O O . GLY A 1 89 ? 9.452 5.579 -13.895 1.00 94.31 89 GLY A O 1
ATOM 681 N N . GLY A 1 90 ? 7.285 5.840 -13.360 1.00 93.44 90 GLY A N 1
ATOM 682 C CA . GLY A 1 90 ? 6.777 5.823 -14.735 1.00 93.44 90 GLY A CA 1
ATOM 683 C C . GLY A 1 90 ? 7.353 6.937 -15.610 1.00 93.44 90 GLY A C 1
ATOM 684 O O . GLY A 1 90 ? 7.749 6.678 -16.744 1.00 93.44 90 GLY A O 1
ATOM 685 N N . ILE A 1 91 ? 7.476 8.160 -15.077 1.00 94.69 91 ILE A N 1
ATOM 686 C CA . ILE A 1 91 ? 8.144 9.267 -15.784 1.00 94.69 91 ILE A CA 1
ATOM 687 C C . ILE A 1 91 ? 9.594 8.895 -16.109 1.00 94.69 9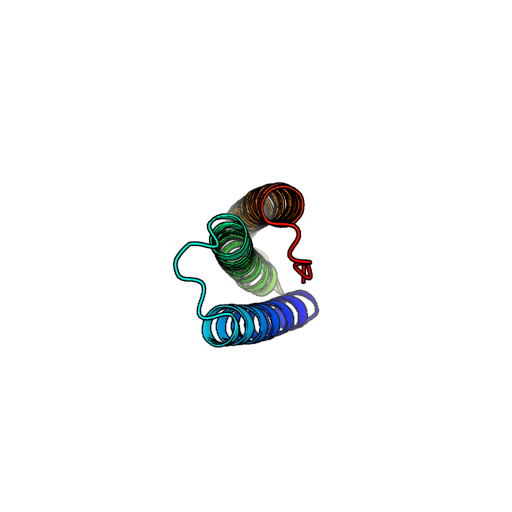1 ILE A C 1
ATOM 689 O O . ILE A 1 91 ? 10.018 9.035 -17.252 1.00 94.69 91 ILE A O 1
ATOM 693 N N . ARG A 1 92 ? 10.338 8.367 -15.131 1.00 92.06 92 ARG A N 1
ATOM 694 C CA . ARG A 1 92 ? 11.735 7.965 -15.327 1.00 92.06 92 ARG A CA 1
ATOM 695 C C . ARG A 1 92 ? 11.879 6.838 -16.353 1.00 92.06 92 ARG A C 1
ATOM 697 O O . ARG A 1 92 ? 12.758 6.915 -17.198 1.00 92.06 92 ARG A O 1
ATOM 704 N N . THR A 1 93 ? 10.996 5.839 -16.327 1.00 89.88 93 THR A N 1
ATOM 705 C CA . THR A 1 93 ? 10.981 4.753 -17.320 1.00 89.88 93 THR A CA 1
ATOM 706 C C . THR A 1 93 ? 10.814 5.287 -18.750 1.00 89.88 93 THR A C 1
ATOM 708 O O . THR A 1 93 ? 11.451 4.778 -19.671 1.00 89.88 93 THR A O 1
ATOM 711 N N . LEU A 1 94 ? 10.007 6.337 -18.953 1.00 89.38 94 LEU A N 1
ATOM 712 C CA . LEU A 1 94 ? 9.897 6.994 -20.261 1.00 89.38 94 LEU A CA 1
ATOM 713 C C . LEU A 1 94 ? 11.178 7.734 -20.652 1.00 89.38 94 LEU A C 1
ATOM 715 O O . LEU A 1 94 ? 11.639 7.577 -21.778 1.00 89.38 94 LEU A O 1
ATOM 719 N N . GLU A 1 95 ? 11.754 8.518 -19.738 1.00 89.50 95 GLU A N 1
ATOM 720 C CA . GLU A 1 95 ? 12.998 9.263 -19.983 1.00 89.50 95 GLU A CA 1
ATOM 721 C C . GLU A 1 95 ? 14.164 8.322 -20.346 1.00 89.50 95 GLU A C 1
ATOM 723 O O . GLU A 1 95 ? 14.931 8.594 -21.279 1.00 89.50 95 GLU A O 1
ATOM 728 N N . ASP A 1 96 ? 14.264 7.187 -19.649 1.00 84.25 96 ASP A N 1
ATOM 729 C CA . ASP A 1 96 ? 15.259 6.146 -19.911 1.00 84.25 96 ASP A CA 1
ATOM 730 C C . ASP A 1 96 ? 15.036 5.524 -21.308 1.00 84.25 96 ASP A C 1
ATOM 732 O O . ASP A 1 96 ? 15.970 5.434 -22.113 1.00 84.25 96 ASP A O 1
ATOM 736 N N . GLY A 1 97 ? 13.787 5.185 -21.656 1.00 81.81 97 GLY A N 1
ATOM 737 C CA . GLY A 1 97 ? 13.429 4.625 -22.965 1.00 81.81 97 GLY A CA 1
ATOM 738 C C . GLY A 1 97 ? 13.636 5.586 -24.146 1.00 81.81 97 GLY A C 1
ATOM 739 O O . GLY A 1 97 ? 14.120 5.175 -25.204 1.00 81.81 97 GLY A O 1
ATOM 740 N N . GLU A 1 98 ? 13.336 6.879 -23.977 1.00 80.12 98 GLU A N 1
ATOM 741 C CA . GLU A 1 98 ? 13.612 7.919 -24.981 1.00 80.12 98 GLU A CA 1
ATOM 742 C C . GLU A 1 98 ? 15.117 8.069 -25.238 1.00 80.12 98 GLU A C 1
ATOM 744 O O . GLU A 1 98 ? 15.548 8.202 -26.388 1.00 80.12 98 GLU A O 1
ATOM 749 N N . THR A 1 99 ? 15.925 7.998 -24.176 1.00 78.25 99 THR A N 1
ATOM 750 C CA . THR A 1 99 ? 17.387 8.109 -24.257 1.00 78.25 99 THR A CA 1
ATOM 751 C C . THR A 1 99 ? 18.010 6.900 -24.959 1.00 78.25 99 THR A C 1
ATOM 753 O O . THR A 1 99 ? 18.924 7.056 -25.772 1.00 78.25 99 THR A O 1
ATOM 756 N N . LEU A 1 100 ? 17.508 5.697 -24.672 1.00 77.75 100 LEU A N 1
ATOM 757 C CA . LEU A 1 100 ? 18.030 4.436 -25.207 1.00 77.75 100 LEU A CA 1
ATOM 758 C C . LEU A 1 100 ? 17.422 4.040 -26.566 1.00 77.75 100 LEU A C 1
ATOM 760 O O . LEU A 1 100 ? 17.894 3.090 -27.190 1.00 77.75 100 LEU A O 1
ATOM 764 N N . GLN A 1 101 ? 16.406 4.768 -27.051 1.00 78.88 101 GLN A N 1
ATOM 765 C CA . GLN A 1 101 ? 15.594 4.415 -28.231 1.00 78.88 101 GLN A CA 1
ATOM 766 C C . GLN A 1 101 ? 14.981 3.006 -28.149 1.00 78.88 101 GLN A C 1
ATOM 768 O O . GLN A 1 101 ? 14.659 2.388 -29.168 1.00 78.88 101 GLN A O 1
ATOM 773 N N . THR A 1 102 ? 14.799 2.500 -26.932 1.00 68.94 102 THR A N 1
ATOM 774 C CA . THR A 1 102 ? 14.138 1.230 -26.647 1.00 68.94 102 THR A CA 1
ATOM 775 C C . THR A 1 102 ? 12.781 1.524 -26.024 1.00 68.94 102 THR A C 1
ATOM 777 O O . THR A 1 102 ? 12.722 2.195 -24.995 1.00 68.94 102 THR A O 1
ATOM 780 N N . PRO A 1 103 ? 11.671 1.049 -26.610 1.00 69.19 103 PRO A N 1
ATOM 781 C CA . PRO A 1 103 ? 10.367 1.234 -25.996 1.00 69.19 103 PRO A CA 1
ATOM 782 C C . PRO A 1 103 ? 10.311 0.474 -24.667 1.00 69.19 103 PRO A C 1
ATOM 784 O O . PRO A 1 103 ? 10.718 -0.685 -24.605 1.00 69.19 103 PRO A O 1
ATOM 787 N N . HIS A 1 104 ? 9.794 1.116 -23.623 1.00 71.19 104 HIS A N 1
ATOM 788 C CA . HIS A 1 104 ? 9.406 0.464 -22.371 1.00 71.19 104 HIS A CA 1
ATOM 789 C C . HIS A 1 104 ? 7.900 0.610 -22.191 1.00 71.19 104 HIS A C 1
ATOM 791 O O . HIS A 1 104 ? 7.318 1.656 -22.497 1.00 71.19 104 HIS A O 1
ATOM 797 N N . ILE A 1 105 ? 7.255 -0.460 -21.738 1.00 70.31 105 ILE A N 1
ATOM 798 C CA . ILE A 1 105 ? 5.829 -0.440 -21.425 1.00 70.31 105 ILE A CA 1
ATOM 799 C C . ILE A 1 105 ? 5.709 -0.047 -19.960 1.00 70.31 105 ILE A C 1
ATOM 801 O O . ILE A 1 105 ? 6.199 -0.764 -19.096 1.00 70.31 105 ILE A O 1
ATOM 805 N N . ILE A 1 106 ? 5.047 1.077 -19.685 1.00 71.75 106 ILE A N 1
ATOM 806 C CA . ILE A 1 106 ? 4.676 1.422 -18.313 1.00 71.75 106 ILE A CA 1
ATOM 807 C C . ILE A 1 106 ? 3.443 0.580 -17.950 1.00 71.75 106 ILE A C 1
ATOM 809 O O . ILE A 1 106 ? 2.439 0.676 -18.667 1.00 71.75 106 ILE A O 1
ATOM 813 N N . PRO A 1 107 ? 3.526 -0.266 -16.917 1.00 63.56 107 PRO A N 1
ATOM 814 C CA . PRO A 1 107 ? 2.408 -1.077 -16.446 1.00 63.56 107 PRO A CA 1
ATOM 815 C C . PRO A 1 107 ? 1.311 -0.256 -15.754 1.00 63.56 107 PRO A C 1
ATOM 817 O O . PRO A 1 107 ? 1.603 0.865 -15.278 1.00 63.56 107 PRO A O 1
#

Foldseek 3Di:
DVLVVVLVVLVVVLVVLVVVV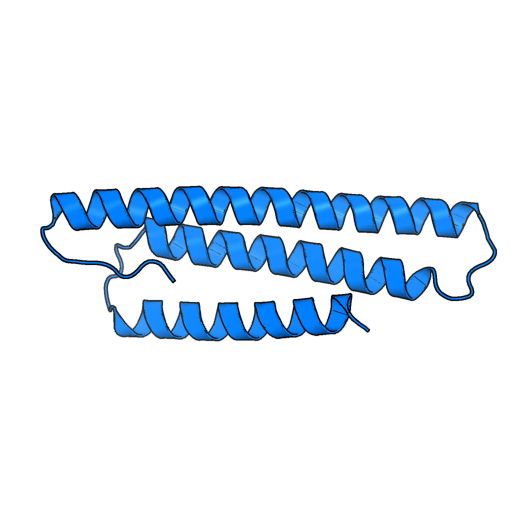VVVVPPPLPLSVLLSQLSVLLSQLSVQLVVLVVVCVPDDDPVSNVVSVVSNVVSVVSNVSSVVSNVSSLVVNVVVCVVVVHDDDRD

Secondary structure (DSSP, 8-state):
-HHHHHHHHHHHHHHHHHHHHHHH--TT-HHHHHHHHHHHHHHHHHHHHHHHHHHTTT---HHHHHHHHHHHHHHHHHHHHHHHHHHHHHHHHHHHHHHHT------

Radius of gyration: 17.16 Å; chains: 1; bounding box: 39×21×50 Å

pLDDT: mean 91.88, std 10.14, range [56.16, 98.81]